Protein AF-A0A952QT70-F1 (afdb_monomer)

Foldseek 3Di:
DDDDDDDDPVRVVQLVVCCVVPVDDSVRSVVVVVCVVPPDPPPVPPDDDDDDPPDDDPDPCVPVVVVVVVVVVVVVVVVVVVVD

Nearest PDB structures (foldseek):
  5x3t-assembly1_G  TM=5.877E-01  e=1.049E-01  Mycobacterium tuberculosis H37Rv

Sequence (84 aa):
MRTTVTLSPEAAALIQKAMRERGLSFKEAVNAAILRGFAPPASDEPFSTPSFDLGAARVPVEHALRLAGELEDEELLHKRALRK

pLDDT: mean 91.4, std 7.63, range [54.22, 98.12]

Solvent-accessible surface area (backbone atoms only — not comparable to full-atom values): 5501 Å² total; per-residue (Å²): 137,90,79,90,82,89,72,54,76,66,55,48,50,53,40,53,48,48,18,69,77,67,75,40,54,73,68,55,34,52,51,53,50,53,53,60,72,68,43,75,75,77,75,84,66,72,90,77,77,90,85,78,90,81,74,78,80,91,62,78,64,92,48,47,70,59,50,49,51,55,54,48,54,53,51,52,52,51,57,55,62,75,73,110

Mean predicted aligned error: 12.78 Å

Structure (mmCIF, N/CA/C/O backbone):
data_AF-A0A952QT70-F1
#
_entry.id   AF-A0A952QT70-F1
#
loop_
_atom_site.group_PDB
_atom_site.id
_atom_site.type_symbol
_atom_site.label_atom_id
_atom_site.label_alt_id
_atom_site.label_comp_id
_atom_site.label_asym_id
_atom_site.label_entity_id
_atom_site.label_seq_id
_atom_site.pdbx_PDB_ins_code
_atom_site.Cartn_x
_atom_site.Cartn_y
_atom_site.Cartn_z
_atom_site.occupancy
_atom_site.B_iso_or_equiv
_atom_site.auth_seq_id
_atom_site.auth_comp_id
_atom_site.auth_asym_id
_atom_site.auth_atom_id
_atom_site.pdbx_PDB_model_num
ATOM 1 N N . MET A 1 1 ? -7.277 -10.785 27.286 1.00 87.19 1 MET A N 1
ATOM 2 C CA . MET A 1 1 ? -6.989 -10.071 28.548 1.00 87.19 1 MET A CA 1
ATOM 3 C C . MET A 1 1 ? -7.930 -8.879 28.673 1.00 87.19 1 MET A C 1
ATOM 5 O O . MET A 1 1 ? -8.284 -8.318 27.640 1.00 87.19 1 MET A O 1
ATOM 9 N N . ARG A 1 2 ? -8.379 -8.537 29.889 1.00 91.25 2 ARG A N 1
ATOM 10 C CA . ARG A 1 2 ? -9.159 -7.318 30.150 1.00 91.25 2 ARG A CA 1
ATOM 11 C C . ARG A 1 2 ? -8.220 -6.276 30.747 1.00 91.25 2 ARG A C 1
ATOM 13 O O . ARG A 1 2 ? -7.648 -6.523 31.802 1.00 91.25 2 ARG A O 1
ATOM 20 N N . THR A 1 3 ? -8.080 -5.150 30.064 1.00 92.62 3 THR A N 1
ATOM 21 C CA . THR A 1 3 ? -7.177 -4.062 30.447 1.00 92.62 3 THR A CA 1
ATOM 22 C C . THR A 1 3 ? -7.937 -2.751 30.310 1.00 92.62 3 THR A C 1
ATOM 24 O O . THR A 1 3 ? -8.730 -2.601 29.380 1.00 92.62 3 THR A O 1
ATOM 27 N N . THR A 1 4 ? -7.710 -1.818 31.228 1.00 94.62 4 THR A N 1
ATOM 28 C CA . THR A 1 4 ? -8.241 -0.454 31.138 1.00 94.62 4 THR A CA 1
ATOM 29 C C . THR A 1 4 ? -7.143 0.444 30.591 1.00 94.62 4 THR A C 1
ATOM 31 O O . THR A 1 4 ? -6.017 0.398 31.079 1.00 94.62 4 THR A O 1
ATOM 34 N N . VAL A 1 5 ? -7.459 1.238 29.571 1.00 92.25 5 VAL A N 1
ATOM 35 C CA . VAL A 1 5 ? -6.522 2.174 28.940 1.00 92.25 5 VAL A CA 1
ATOM 36 C C . VAL A 1 5 ? -7.182 3.542 28.819 1.00 92.25 5 VAL A C 1
ATOM 38 O O . VAL A 1 5 ? -8.361 3.633 28.480 1.00 92.25 5 VAL A O 1
ATOM 41 N N . THR A 1 6 ? -6.426 4.598 29.099 1.00 96.00 6 THR A N 1
ATOM 42 C CA . THR A 1 6 ? -6.866 5.985 28.909 1.00 96.00 6 THR A CA 1
ATOM 43 C C . THR A 1 6 ? -6.381 6.462 27.544 1.00 96.00 6 THR A C 1
ATOM 45 O O . THR A 1 6 ? -5.194 6.351 27.247 1.00 96.00 6 THR A O 1
ATOM 48 N N . LEU A 1 7 ? -7.287 6.976 26.708 1.00 95.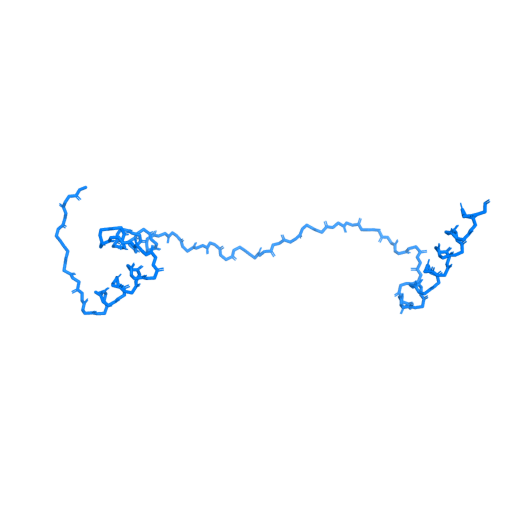69 7 LEU A N 1
ATOM 49 C CA . LEU A 1 7 ? -6.959 7.507 25.382 1.00 95.69 7 LEU A CA 1
ATOM 50 C C . LEU A 1 7 ? -6.992 9.034 25.399 1.00 95.69 7 LEU A C 1
ATOM 52 O O . LEU A 1 7 ? -7.891 9.624 25.999 1.00 95.69 7 LEU A O 1
ATOM 56 N N . SER A 1 8 ? -6.047 9.666 24.703 1.00 97.94 8 SER A N 1
ATOM 57 C CA . SER A 1 8 ? -6.144 11.094 24.396 1.00 97.94 8 SER A CA 1
ATOM 58 C C . SER A 1 8 ? -7.298 11.359 23.408 1.00 97.94 8 SER A C 1
ATOM 60 O O . SER A 1 8 ? -7.738 10.425 22.720 1.00 97.94 8 SER A O 1
ATOM 62 N N . PRO A 1 9 ? -7.796 12.605 23.293 1.00 98.12 9 PRO A N 1
ATOM 63 C CA . PRO A 1 9 ? -8.847 12.951 22.333 1.00 98.12 9 PRO A CA 1
ATOM 64 C C . PRO A 1 9 ? -8.493 12.580 20.883 1.00 98.12 9 PRO A C 1
ATOM 66 O O . PRO A 1 9 ? -9.337 12.076 20.142 1.00 98.12 9 PRO A O 1
ATOM 69 N N . GLU A 1 10 ? -7.231 12.758 20.491 1.00 97.88 10 GLU A N 1
ATOM 70 C CA . GLU A 1 10 ? -6.725 12.451 19.151 1.00 97.88 10 GLU A CA 1
ATOM 71 C C . GLU A 1 10 ? -6.715 10.940 18.903 1.00 97.88 10 GLU A C 1
ATOM 73 O O . GLU A 1 10 ? -7.192 10.469 17.867 1.00 97.88 10 GLU A O 1
ATOM 78 N N . ALA A 1 11 ? -6.231 10.160 19.876 1.00 96.88 11 ALA A N 1
ATOM 79 C CA . ALA A 1 11 ? -6.236 8.704 19.792 1.00 96.88 11 ALA A CA 1
ATOM 80 C C . ALA A 1 11 ? -7.670 8.158 19.710 1.00 96.88 11 ALA A C 1
ATOM 82 O O . ALA A 1 11 ? -7.959 7.298 18.877 1.00 96.88 11 ALA A O 1
ATOM 83 N N . ALA A 1 12 ? -8.593 8.693 20.516 1.00 97.06 12 ALA A N 1
ATOM 84 C CA . ALA A 1 12 ? -10.004 8.319 20.466 1.00 97.06 12 ALA A CA 1
ATOM 85 C C . ALA A 1 12 ? -10.631 8.617 19.091 1.00 97.06 12 ALA A C 1
ATOM 87 O O . ALA A 1 12 ? -11.333 7.763 18.542 1.00 97.06 12 ALA A O 1
ATOM 88 N N . ALA A 1 13 ? -10.333 9.777 18.497 1.00 97.88 13 ALA A N 1
ATOM 89 C CA . ALA A 1 13 ? -10.813 10.141 17.164 1.00 97.88 13 ALA A CA 1
ATOM 90 C C . ALA A 1 13 ? -10.284 9.194 16.070 1.00 97.88 13 ALA A C 1
ATOM 92 O O . ALA A 1 13 ? -11.051 8.759 15.204 1.00 97.88 13 ALA A O 1
ATOM 93 N N . LEU A 1 14 ? -9.000 8.820 16.129 1.00 97.19 14 LEU A N 1
ATOM 94 C CA . LEU A 1 14 ? -8.392 7.864 15.196 1.00 97.19 14 LEU A CA 1
ATOM 95 C C . LEU A 1 14 ? -9.009 6.466 15.316 1.00 97.19 14 LEU A C 1
ATOM 97 O O . LEU A 1 14 ? -9.309 5.836 14.300 1.00 97.19 14 LEU A O 1
ATOM 101 N N . ILE A 1 15 ? -9.251 5.997 16.542 1.00 97.31 15 ILE A N 1
ATOM 102 C CA . ILE A 1 15 ? -9.906 4.707 16.783 1.00 97.31 15 ILE A CA 1
ATOM 103 C C . ILE A 1 15 ? -11.341 4.719 16.252 1.00 97.31 15 ILE A C 1
ATOM 105 O O . ILE A 1 15 ? -11.715 3.811 15.513 1.00 97.31 15 ILE A O 1
ATOM 109 N N . GLN A 1 16 ? -12.128 5.761 16.540 1.00 97.19 16 GLN A N 1
ATOM 110 C CA . GLN A 1 16 ? -13.488 5.879 16.003 1.00 97.19 16 GLN A CA 1
ATOM 111 C C . GLN A 1 16 ? -13.507 5.906 14.473 1.00 97.19 16 GLN A C 1
ATOM 113 O O . GLN A 1 16 ? -14.368 5.279 13.855 1.00 97.19 16 GLN A O 1
ATOM 118 N N . LYS A 1 17 ? -12.555 6.605 13.845 1.00 97.56 17 LYS A N 1
ATOM 119 C CA . LYS A 1 17 ? -12.407 6.611 12.387 1.00 97.56 17 LYS A CA 1
ATOM 120 C C . LYS A 1 17 ? -12.144 5.201 11.854 1.00 97.56 17 LYS A C 1
ATOM 122 O O . LYS A 1 17 ? -12.882 4.744 10.986 1.00 97.56 17 LYS A O 1
ATOM 127 N N . ALA A 1 18 ? -11.177 4.486 12.429 1.00 96.62 18 ALA A N 1
ATOM 128 C CA . ALA A 1 18 ?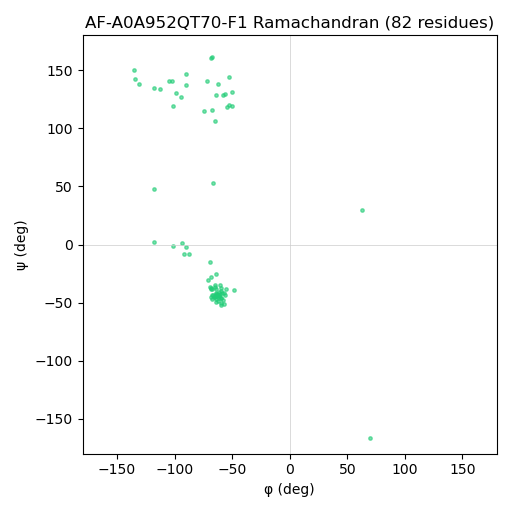 -10.867 3.109 12.047 1.00 96.62 18 ALA A CA 1
ATOM 129 C C . ALA A 1 18 ? -12.056 2.149 12.237 1.00 96.62 18 ALA A C 1
ATOM 131 O O . ALA A 1 18 ? -12.263 1.273 11.399 1.00 96.62 18 ALA A O 1
ATOM 132 N N . MET A 1 19 ? -12.851 2.322 13.299 1.00 97.88 19 MET A N 1
ATOM 133 C CA . MET A 1 19 ? -14.073 1.540 13.523 1.00 97.88 19 MET A CA 1
ATOM 134 C C . MET A 1 19 ? -15.094 1.760 12.403 1.00 97.88 19 MET A C 1
ATOM 136 O O . MET A 1 19 ? -15.596 0.788 11.847 1.00 97.88 19 MET A O 1
ATOM 140 N N . ARG A 1 20 ? -15.366 3.022 12.035 1.00 97.62 20 ARG A N 1
ATOM 141 C CA . ARG A 1 20 ? -16.325 3.361 10.968 1.00 97.62 20 ARG A CA 1
ATOM 142 C C . ARG A 1 20 ? -15.877 2.862 9.599 1.00 97.62 20 ARG A C 1
ATOM 144 O O . ARG A 1 20 ? -16.682 2.310 8.864 1.00 97.62 20 ARG A O 1
ATOM 151 N N . GLU A 1 21 ? -14.606 3.057 9.260 1.00 97.44 21 GLU A N 1
ATOM 152 C CA . GLU A 1 21 ? -14.078 2.719 7.932 1.00 97.44 21 GLU A CA 1
ATOM 153 C C . GLU A 1 21 ? -13.978 1.212 7.696 1.00 97.44 21 GLU A C 1
ATOM 155 O O . GLU A 1 21 ? -14.082 0.760 6.561 1.00 97.44 21 GLU A O 1
ATOM 160 N N . ARG A 1 22 ? -13.743 0.433 8.757 1.00 95.62 22 ARG A N 1
ATOM 161 C CA . ARG A 1 22 ? -13.421 -0.998 8.650 1.00 95.62 22 ARG A CA 1
ATOM 162 C C . ARG A 1 22 ? -14.453 -1.909 9.315 1.00 95.62 22 ARG A C 1
ATOM 164 O O . ARG A 1 22 ? -14.238 -3.114 9.356 1.00 95.62 22 ARG A O 1
ATOM 171 N N . GLY A 1 23 ? -15.534 -1.347 9.862 1.00 96.62 23 GLY A N 1
ATOM 172 C CA . GLY A 1 23 ? -16.579 -2.101 10.562 1.00 96.62 23 GLY A CA 1
ATOM 173 C C . GLY A 1 23 ? -16.086 -2.826 11.817 1.00 96.62 23 GLY A C 1
ATOM 174 O O . GLY A 1 23 ? -16.599 -3.889 12.148 1.00 96.62 23 GLY A O 1
ATOM 175 N N . LEU A 1 24 ? -15.067 -2.287 12.493 1.00 96.19 24 LEU A N 1
ATOM 176 C CA . LEU A 1 24 ? -14.431 -2.931 13.647 1.00 96.19 24 LEU A CA 1
ATOM 177 C C . LEU A 1 24 ? -15.100 -2.519 14.959 1.00 96.19 24 LEU A C 1
ATOM 179 O O . LEU A 1 24 ? -15.479 -1.361 15.146 1.00 96.19 24 LEU A O 1
ATOM 183 N N . SER A 1 25 ? -15.144 -3.436 15.923 1.00 97.19 25 SER A N 1
ATOM 184 C CA . SER A 1 25 ? -15.419 -3.087 17.317 1.00 97.19 25 SER A CA 1
ATOM 185 C C . SER A 1 25 ? -14.263 -2.280 17.927 1.00 97.19 25 SER A C 1
ATOM 187 O O . SER A 1 25 ? -13.122 -2.323 17.459 1.00 97.19 25 SER A O 1
ATOM 189 N N . PHE A 1 26 ? -14.530 -1.571 19.029 1.00 95.31 26 PHE A N 1
ATOM 190 C CA . PHE A 1 26 ? -13.510 -0.774 19.726 1.00 95.31 26 PHE A CA 1
ATOM 191 C C . PHE A 1 26 ? -12.286 -1.610 20.132 1.00 95.31 26 PHE A C 1
ATOM 193 O O . PHE A 1 26 ? -11.147 -1.202 19.912 1.00 95.31 26 PHE A O 1
ATOM 200 N N . LYS A 1 27 ? -12.512 -2.818 20.664 1.00 95.44 27 LYS A N 1
ATOM 201 C CA . LYS A 1 27 ? -11.442 -3.749 21.053 1.00 95.44 27 LYS A CA 1
ATOM 202 C C . LYS A 1 27 ? -10.565 -4.130 19.860 1.00 95.44 27 LYS A C 1
ATOM 204 O O . LYS A 1 27 ? -9.343 -4.151 19.984 1.00 95.44 27 LYS A O 1
ATOM 209 N N . GLU A 1 28 ? -11.178 -4.457 18.726 1.00 97.12 28 GLU A N 1
ATOM 210 C CA . GLU A 1 28 ? -10.452 -4.849 17.514 1.00 97.12 28 GLU A CA 1
ATOM 211 C C . GLU A 1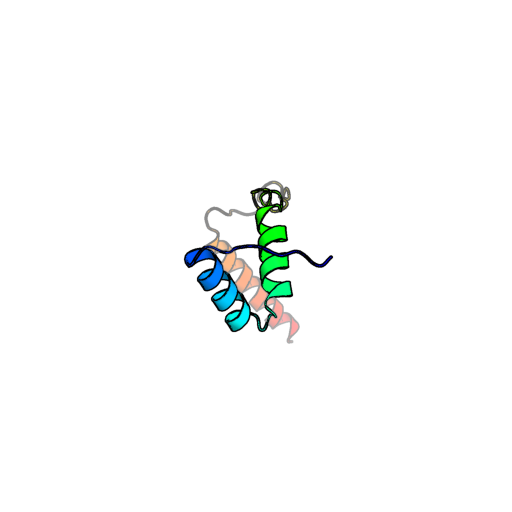 28 ? -9.649 -3.680 16.954 1.00 97.12 28 GLU A C 1
ATOM 213 O O . GLU A 1 28 ? -8.478 -3.850 16.619 1.00 97.12 28 GLU A O 1
ATOM 218 N N . ALA A 1 29 ? -10.242 -2.484 16.921 1.00 96.94 29 ALA A N 1
ATOM 219 C CA . ALA A 1 29 ? -9.573 -1.279 16.454 1.00 96.94 29 ALA A CA 1
ATOM 220 C C . ALA A 1 29 ? -8.341 -0.935 17.311 1.00 96.94 29 ALA A C 1
ATOM 222 O O . ALA A 1 29 ? -7.268 -0.692 16.755 1.00 96.94 29 ALA A O 1
ATOM 223 N N . VAL A 1 30 ? -8.465 -0.980 18.645 1.00 96.06 30 VAL A N 1
ATOM 224 C CA . VAL A 1 30 ? -7.350 -0.722 19.574 1.00 96.06 30 VAL A CA 1
ATOM 225 C C . VAL A 1 30 ? -6.258 -1.777 19.430 1.00 96.06 30 VAL A C 1
ATOM 227 O O . VAL A 1 30 ? -5.094 -1.428 19.242 1.00 96.06 30 VAL A O 1
ATOM 230 N N . ASN A 1 31 ? -6.611 -3.065 19.444 1.00 95.69 31 ASN A N 1
ATOM 231 C CA . ASN A 1 31 ? -5.620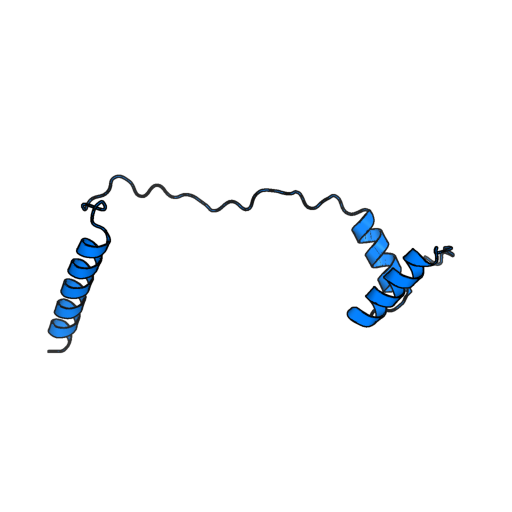 -4.131 19.297 1.00 95.69 31 ASN A CA 1
ATOM 232 C C . ASN A 1 31 ? -4.887 -4.048 17.954 1.00 95.69 31 ASN A C 1
ATOM 234 O O . ASN A 1 31 ? -3.665 -4.164 17.915 1.00 95.69 31 ASN A O 1
ATOM 238 N N . ALA A 1 32 ? -5.607 -3.814 16.855 1.00 94.88 32 ALA A N 1
ATOM 239 C CA . ALA A 1 32 ? -4.998 -3.691 15.537 1.00 94.88 32 ALA A CA 1
ATOM 240 C C . ALA A 1 32 ? -4.079 -2.464 15.435 1.00 94.88 32 ALA A C 1
ATOM 242 O O . ALA A 1 32 ? -3.062 -2.520 14.746 1.00 94.88 32 ALA A O 1
ATOM 243 N N . ALA A 1 33 ? -4.420 -1.357 16.103 1.00 94.94 33 ALA A N 1
ATOM 244 C CA . ALA A 1 33 ? -3.559 -0.181 16.172 1.00 94.94 33 ALA A CA 1
ATOM 245 C C . ALA A 1 33 ? -2.259 -0.474 16.939 1.00 94.94 33 ALA A C 1
ATOM 247 O O . ALA A 1 33 ? -1.188 -0.149 16.437 1.00 94.94 33 ALA A O 1
ATOM 248 N N . ILE A 1 34 ? -2.346 -1.150 18.091 1.00 95.06 34 ILE A N 1
ATOM 249 C CA . ILE A 1 34 ? -1.181 -1.562 18.890 1.00 95.06 34 ILE A CA 1
ATOM 250 C C . ILE A 1 34 ? -0.270 -2.480 18.072 1.00 95.06 34 ILE A C 1
ATOM 252 O O . ILE A 1 34 ? 0.916 -2.201 17.936 1.00 95.06 34 ILE A O 1
ATOM 256 N N . LEU A 1 35 ? -0.824 -3.538 17.471 1.00 94.31 35 LEU A N 1
ATOM 257 C CA . LEU A 1 35 ? -0.041 -4.487 16.676 1.00 94.31 35 LEU A CA 1
ATOM 258 C C . LEU A 1 35 ? 0.677 -3.809 15.507 1.00 94.31 35 LEU A C 1
ATOM 260 O O . LEU A 1 35 ? 1.839 -4.102 15.267 1.00 94.31 35 LEU A O 1
ATOM 264 N N . ARG A 1 36 ? 0.015 -2.880 14.806 1.00 91.69 36 ARG A N 1
ATOM 265 C CA . ARG A 1 36 ? 0.654 -2.115 13.726 1.00 91.69 36 ARG A CA 1
ATOM 266 C C . ARG A 1 36 ? 1.720 -1.148 14.232 1.00 91.69 36 ARG A C 1
ATOM 268 O O . ARG A 1 36 ? 2.723 -0.982 13.558 1.00 91.69 36 ARG A O 1
ATOM 275 N N . GLY A 1 37 ? 1.508 -0.518 15.386 1.00 91.38 37 GLY A N 1
ATOM 276 C CA . GLY A 1 37 ? 2.474 0.415 15.972 1.00 91.38 37 GLY A CA 1
ATOM 277 C C . GLY A 1 37 ? 3.755 -0.261 16.467 1.00 91.38 37 GLY A C 1
ATOM 278 O O . GLY A 1 37 ? 4.802 0.374 16.475 1.00 91.38 37 GLY A O 1
ATOM 279 N N . PHE A 1 38 ? 3.675 -1.540 16.851 1.00 93.69 38 PHE A N 1
ATOM 280 C CA . PHE A 1 38 ? 4.828 -2.351 17.262 1.00 93.69 38 PHE A CA 1
ATOM 281 C C . PHE A 1 38 ? 5.323 -3.317 16.184 1.00 93.69 38 PHE A C 1
ATOM 283 O O . PHE A 1 38 ? 6.288 -4.046 16.420 1.00 93.69 38 PHE A O 1
ATOM 290 N N . ALA A 1 39 ? 4.678 -3.357 15.017 1.00 88.56 39 ALA A N 1
ATOM 291 C CA . ALA A 1 39 ? 5.208 -4.112 13.899 1.00 88.56 39 ALA A CA 1
ATOM 292 C C . ALA A 1 39 ? 6.565 -3.503 13.513 1.00 88.56 39 ALA A C 1
ATOM 294 O O . ALA A 1 39 ? 6.688 -2.273 13.494 1.00 88.56 39 ALA A O 1
ATOM 295 N N . PRO A 1 40 ? 7.586 -4.327 13.214 1.00 84.62 40 PRO A N 1
ATOM 296 C 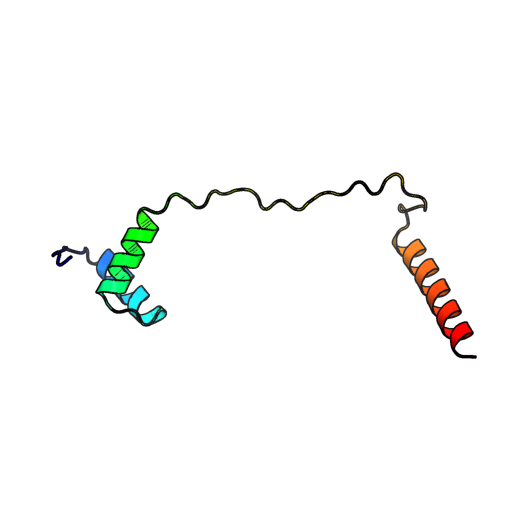CA . PRO A 1 40 ? 8.798 -3.804 12.608 1.00 84.62 40 PRO A CA 1
ATOM 297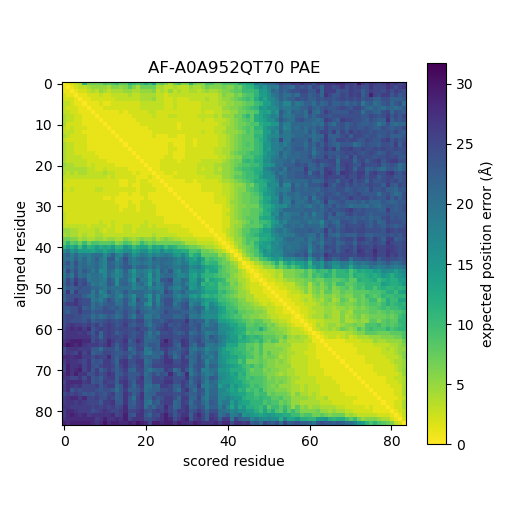 C C . PRO A 1 40 ? 8.402 -3.000 11.362 1.00 84.62 40 PRO A C 1
ATOM 299 O O . PRO A 1 40 ? 7.430 -3.380 10.692 1.00 84.62 40 PRO A O 1
ATOM 302 N N . PRO A 1 41 ? 9.100 -1.888 11.061 1.00 79.19 41 PRO A N 1
ATOM 303 C CA . PRO A 1 41 ? 8.871 -1.191 9.806 1.00 79.19 41 PRO A CA 1
ATOM 304 C C . PRO A 1 41 ? 8.937 -2.239 8.700 1.00 79.19 41 PRO A C 1
ATOM 306 O O . PRO A 1 41 ? 9.844 -3.078 8.710 1.00 79.19 41 PRO A O 1
ATOM 309 N N . ALA A 1 42 ? 7.939 -2.242 7.809 1.00 72.62 42 ALA A N 1
ATOM 310 C CA . ALA A 1 42 ? 8.044 -3.033 6.596 1.00 72.62 42 ALA A CA 1
ATOM 311 C C . ALA A 1 42 ? 9.402 -2.665 6.005 1.00 72.62 42 ALA A C 1
ATOM 313 O O . ALA A 1 42 ? 9.679 -1.479 5.825 1.00 72.62 42 ALA A O 1
ATOM 314 N N . SER A 1 43 ? 10.288 -3.648 5.861 1.00 70.19 43 SER A N 1
ATOM 315 C CA . SER A 1 43 ? 11.569 -3.405 5.227 1.00 70.19 43 SER A CA 1
ATOM 316 C C . SER A 1 43 ? 11.249 -2.753 3.889 1.00 70.19 43 SER A C 1
ATOM 318 O O . SER A 1 43 ? 10.520 -3.350 3.094 1.00 70.19 43 SER A O 1
ATOM 320 N N . ASP A 1 44 ? 11.746 -1.532 3.671 1.00 68.38 44 ASP A N 1
ATOM 321 C CA . ASP A 1 44 ? 11.780 -0.868 2.364 1.00 68.38 44 ASP A CA 1
ATOM 322 C C . ASP A 1 44 ? 12.747 -1.647 1.461 1.00 68.38 44 ASP A C 1
ATOM 324 O O . ASP A 1 44 ? 13.729 -1.117 0.945 1.00 68.38 44 ASP A O 1
ATOM 328 N N . GLU A 1 45 ? 12.540 -2.957 1.344 1.00 73.38 45 GLU A N 1
ATOM 329 C CA . GLU A 1 45 ? 13.287 -3.782 0.429 1.00 73.38 45 GLU A CA 1
ATOM 330 C C . GLU A 1 45 ? 12.854 -3.313 -0.957 1.00 73.38 45 GLU A C 1
ATOM 332 O O . GLU A 1 45 ? 11.659 -3.382 -1.281 1.00 73.38 45 GLU A O 1
ATOM 337 N N . PRO A 1 46 ? 13.774 -2.741 -1.753 1.00 80.12 46 PRO A N 1
ATOM 338 C CA . PRO A 1 46 ? 13.421 -2.244 -3.064 1.00 80.12 46 PRO A CA 1
ATOM 339 C C . PRO A 1 46 ? 12.795 -3.389 -3.843 1.00 80.12 46 PRO A C 1
ATOM 341 O O . PRO A 1 46 ? 13.363 -4.482 -3.917 1.00 80.12 46 PRO A O 1
ATOM 344 N N . PHE A 1 47 ? 11.624 -3.143 -4.424 1.00 82.94 47 PHE A N 1
ATOM 345 C CA . PHE A 1 47 ? 11.034 -4.103 -5.338 1.00 82.94 47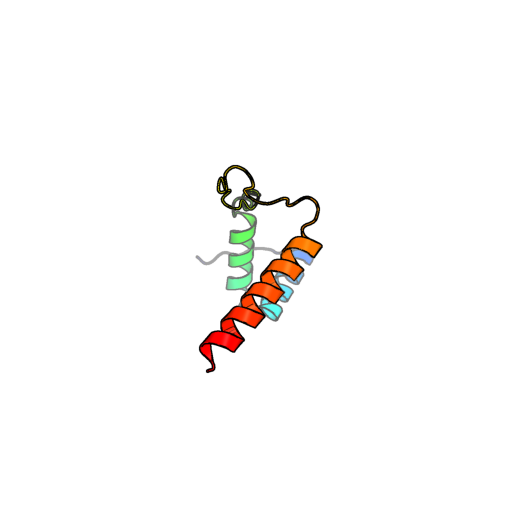 PHE A CA 1
ATOM 346 C C . PHE A 1 47 ? 12.055 -4.417 -6.439 1.00 82.94 47 PHE A C 1
ATOM 348 O O . PHE A 1 47 ? 12.480 -3.524 -7.173 1.00 82.94 47 PHE A O 1
ATOM 355 N N . SER A 1 48 ? 12.469 -5.680 -6.524 1.00 87.38 48 SER A N 1
ATOM 356 C CA . SER A 1 48 ? 13.457 -6.150 -7.491 1.00 87.38 48 SER A CA 1
ATOM 357 C C . SER A 1 48 ? 12.790 -7.083 -8.492 1.00 87.38 48 SER A C 1
ATOM 359 O O . SER A 1 48 ? 12.028 -7.975 -8.116 1.00 87.38 48 SER A O 1
ATOM 361 N N . THR A 1 49 ? 13.082 -6.877 -9.775 1.00 91.19 49 THR A N 1
ATOM 362 C CA . THR A 1 49 ? 12.659 -7.780 -10.852 1.00 91.19 49 THR A CA 1
ATOM 363 C C . THR A 1 49 ? 13.844 -8.642 -11.277 1.00 91.19 49 THR A C 1
ATOM 365 O O . THR A 1 49 ? 14.970 -8.142 -11.312 1.00 91.19 49 THR A O 1
ATOM 368 N N . PRO A 1 50 ? 13.637 -9.935 -11.576 1.00 92.38 50 PRO A N 1
ATOM 369 C CA . PRO A 1 50 ? 14.717 -10.780 -12.062 1.00 92.38 50 PRO A CA 1
ATOM 370 C C . PRO A 1 50 ? 15.212 -10.275 -13.425 1.00 92.38 50 PRO A C 1
ATOM 372 O O . PRO A 1 50 ? 14.419 -10.090 -14.348 1.00 92.38 50 PRO A O 1
ATOM 375 N N . SER A 1 51 ? 16.525 -10.087 -13.551 1.00 92.75 51 SER A N 1
ATOM 376 C CA . SER A 1 51 ? 17.181 -9.795 -14.829 1.00 92.75 51 SER A CA 1
ATOM 377 C C . SER A 1 51 ? 17.592 -11.092 -15.517 1.00 92.75 51 SER A C 1
ATOM 379 O O . SER A 1 51 ? 18.142 -11.990 -14.879 1.00 92.75 51 SER A O 1
ATOM 381 N N . PHE A 1 52 ? 17.368 -11.165 -16.827 1.00 93.31 52 PHE A N 1
ATOM 382 C CA . PHE A 1 52 ? 17.799 -12.279 -17.668 1.00 93.31 52 PHE A CA 1
ATOM 383 C C . PHE A 1 52 ? 18.777 -11.770 -18.726 1.00 93.31 52 PHE A C 1
ATOM 385 O O . PHE A 1 52 ? 18.534 -10.737 -19.349 1.00 93.31 52 PHE A O 1
ATOM 392 N N . ASP A 1 53 ? 19.874 -12.498 -18.925 1.00 92.38 53 ASP A N 1
ATOM 393 C CA . ASP A 1 53 ? 20.815 -12.228 -20.010 1.00 92.38 53 ASP A CA 1
ATOM 394 C C . ASP A 1 53 ? 20.206 -12.693 -21.342 1.00 92.38 53 ASP A C 1
ATOM 396 O O . ASP A 1 53 ? 19.952 -13.883 -21.542 1.00 92.38 53 ASP A O 1
ATOM 400 N N . LEU A 1 54 ? 19.939 -11.742 -22.240 1.00 90.69 54 LEU A N 1
ATOM 401 C CA . LEU A 1 54 ? 19.400 -12.003 -23.579 1.00 90.69 54 LEU A CA 1
ATOM 402 C C . LEU A 1 54 ? 20.504 -12.221 -24.630 1.00 90.69 54 LEU A C 1
ATOM 404 O O . LEU A 1 54 ? 20.202 -12.515 -25.789 1.00 90.69 54 LEU A O 1
ATOM 408 N N . GLY A 1 55 ? 21.776 -12.102 -24.238 1.00 93.25 55 GLY A N 1
ATOM 409 C CA . GLY A 1 55 ? 22.926 -12.153 -25.129 1.00 93.25 55 GLY A CA 1
ATOM 410 C C . GLY A 1 55 ? 23.036 -10.933 -26.049 1.00 93.25 55 GLY A C 1
ATOM 411 O O . GLY A 1 55 ? 22.383 -9.905 -25.866 1.00 93.25 55 GLY A O 1
ATOM 412 N N . ALA A 1 56 ? 23.896 -11.043 -27.063 1.00 90.69 56 ALA A N 1
ATOM 413 C CA . ALA A 1 56 ? 24.079 -9.989 -28.055 1.00 90.69 56 ALA A CA 1
ATOM 414 C C . ALA A 1 56 ? 22.872 -9.889 -29.004 1.00 90.69 56 ALA A C 1
ATOM 416 O O . ALA A 1 56 ? 22.332 -10.904 -29.458 1.00 90.69 56 ALA A O 1
ATOM 417 N N . ALA A 1 57 ? 22.494 -8.656 -29.350 1.00 88.75 57 ALA A N 1
ATOM 418 C CA . ALA A 1 57 ? 21.459 -8.399 -30.341 1.00 88.75 57 ALA A CA 1
ATOM 419 C C . ALA A 1 57 ? 21.836 -9.044 -31.686 1.00 88.75 57 ALA A C 1
ATOM 421 O O . ALA A 1 57 ? 22.934 -8.849 -32.205 1.00 88.75 57 ALA A O 1
ATOM 422 N N . ARG A 1 58 ? 20.909 -9.825 -32.251 1.00 89.25 58 ARG A N 1
ATOM 423 C CA . ARG A 1 58 ? 21.080 -10.487 -33.560 1.00 89.25 58 ARG A CA 1
ATOM 424 C C . ARG A 1 58 ? 20.553 -9.651 -34.725 1.00 89.25 58 ARG A C 1
ATOM 426 O O . ARG A 1 58 ? 20.736 -10.026 -35.877 1.00 89.25 58 ARG A O 1
ATOM 433 N N . VAL A 1 59 ? 19.874 -8.554 -34.411 1.00 85.56 59 VAL A N 1
ATOM 434 C CA . VAL A 1 59 ? 19.230 -7.640 -35.353 1.00 85.56 59 VAL A CA 1
ATOM 435 C C . VAL A 1 59 ? 19.539 -6.197 -34.941 1.00 85.56 59 VAL A C 1
ATOM 437 O O . VAL A 1 59 ? 19.712 -5.956 -33.743 1.00 85.56 59 VAL A O 1
ATOM 440 N N . PRO A 1 60 ? 19.606 -5.244 -35.887 1.00 83.50 60 PRO A N 1
ATOM 441 C CA . PRO A 1 60 ? 19.823 -3.834 -35.571 1.00 83.50 60 PRO A CA 1
ATOM 442 C C . PRO A 1 60 ? 18.644 -3.260 -34.771 1.00 83.50 60 PRO A C 1
ATOM 444 O O . PRO A 1 60 ? 17.556 -3.042 -35.311 1.00 83.50 60 PRO A O 1
ATOM 447 N N . VAL A 1 61 ? 18.840 -3.033 -33.472 1.00 85.31 61 VAL A N 1
ATOM 448 C CA . VAL A 1 61 ? 17.813 -2.502 -32.552 1.00 85.31 61 VAL A CA 1
ATOM 449 C C . VAL A 1 61 ? 17.782 -0.971 -32.513 1.00 85.31 61 VAL A C 1
ATOM 451 O O . VAL A 1 61 ? 16.853 -0.374 -31.975 1.00 85.31 61 VAL A O 1
ATOM 454 N N . GLU A 1 62 ? 18.757 -0.319 -33.142 1.00 88.12 62 GLU A N 1
ATOM 455 C CA . GLU A 1 62 ? 18.923 1.136 -33.230 1.00 88.12 62 GLU A CA 1
ATOM 456 C C . GLU A 1 62 ? 17.756 1.786 -33.991 1.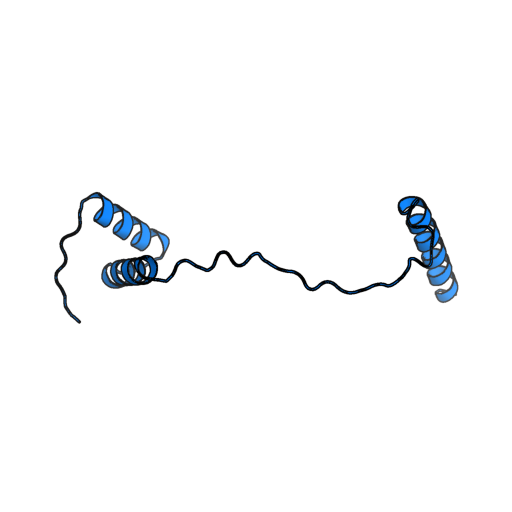00 88.12 62 GLU A C 1
ATOM 458 O O . GLU A 1 62 ? 17.407 2.942 -33.762 1.00 88.12 62 GLU A O 1
ATOM 463 N N . HIS A 1 63 ? 17.104 1.011 -34.864 1.00 89.19 63 HIS A N 1
ATOM 464 C CA . HIS A 1 63 ? 15.908 1.395 -35.609 1.00 89.19 63 HIS A CA 1
ATOM 465 C C . HIS A 1 63 ? 14.712 0.501 -35.257 1.00 89.19 63 HIS A C 1
ATOM 467 O O . HIS A 1 63 ? 14.012 0.014 -36.146 1.00 89.19 63 HIS A O 1
ATOM 473 N N . ALA A 1 64 ? 14.467 0.299 -33.957 1.00 89.94 64 ALA A N 1
ATOM 474 C CA . ALA A 1 64 ? 13.456 -0.622 -33.431 1.00 89.94 64 ALA A CA 1
ATOM 475 C C . ALA A 1 64 ? 12.064 -0.493 -34.077 1.00 89.94 64 ALA A C 1
ATOM 477 O O . ALA A 1 64 ? 11.428 -1.504 -34.350 1.00 89.94 64 ALA A O 1
ATOM 478 N N . LEU A 1 65 ? 11.594 0.727 -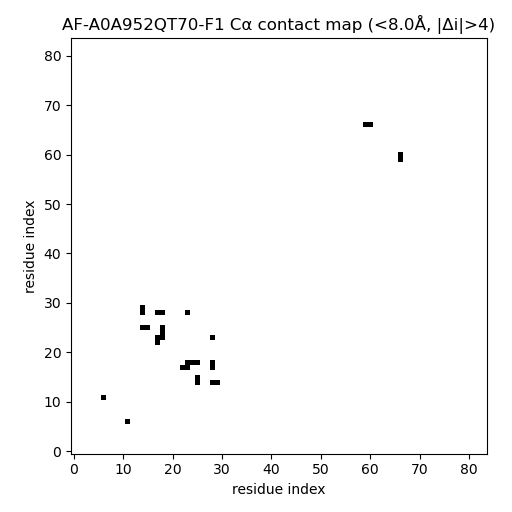34.368 1.00 92.69 65 LEU A N 1
ATOM 479 C CA . LEU A 1 65 ? 10.276 0.929 -34.987 1.00 92.69 65 LEU A CA 1
ATOM 480 C C . LEU A 1 65 ? 10.212 0.437 -36.437 1.00 92.69 65 LEU A C 1
ATOM 482 O O . LEU A 1 65 ? 9.196 -0.109 -36.851 1.00 92.69 65 LEU A O 1
ATOM 486 N N . ARG A 1 66 ? 11.296 0.605 -37.203 1.00 92.69 66 ARG A N 1
ATOM 487 C CA . ARG A 1 66 ? 11.379 0.080 -38.573 1.00 92.69 66 ARG A CA 1
ATOM 488 C C . ARG A 1 66 ? 11.407 -1.446 -38.548 1.00 92.69 66 ARG A C 1
ATOM 490 O O . ARG A 1 66 ? 10.638 -2.070 -39.265 1.00 92.69 66 ARG A O 1
ATOM 497 N N . LEU A 1 67 ? 12.242 -2.017 -37.676 1.00 92.19 67 LEU A N 1
ATOM 498 C CA . LEU A 1 67 ? 12.316 -3.462 -37.465 1.00 92.19 67 LEU A CA 1
ATOM 499 C C . LEU A 1 67 ? 10.953 -4.045 -37.055 1.00 92.19 67 LEU A C 1
ATOM 501 O O . LEU A 1 67 ? 10.562 -5.092 -37.553 1.00 92.19 67 LEU A O 1
ATOM 505 N N . ALA A 1 68 ? 10.211 -3.361 -36.180 1.00 93.00 68 ALA A N 1
ATOM 506 C CA . ALA A 1 68 ? 8.874 -3.789 -35.776 1.00 93.00 68 ALA A CA 1
ATOM 507 C C . ALA A 1 68 ? 7.890 -3.830 -36.957 1.00 93.00 68 ALA A C 1
ATOM 509 O O . ALA A 1 68 ? 7.131 -4.789 -37.065 1.00 93.00 68 ALA A O 1
ATOM 510 N N . GLY A 1 69 ? 7.935 -2.835 -37.852 1.00 94.38 69 GLY A N 1
ATOM 511 C CA . GLY A 1 69 ? 7.111 -2.823 -39.065 1.00 94.38 69 GLY A CA 1
ATOM 512 C C . GLY A 1 69 ? 7.458 -3.963 -40.027 1.00 94.38 69 GLY A C 1
ATOM 513 O O . GLY A 1 69 ? 6.564 -4.654 -40.501 1.00 94.38 69 GLY A O 1
ATOM 514 N N . GLU A 1 70 ? 8.751 -4.217 -40.248 1.00 92.81 70 GLU A N 1
ATOM 515 C CA . GLU A 1 70 ? 9.220 -5.333 -41.085 1.00 92.81 70 GLU A CA 1
ATOM 516 C C . GLU A 1 70 ? 8.738 -6.693 -40.538 1.00 92.81 70 GLU A C 1
ATOM 518 O O . GLU A 1 70 ? 8.185 -7.499 -41.286 1.00 92.81 70 GLU A O 1
ATOM 523 N N . LEU A 1 71 ? 8.860 -6.921 -39.223 1.00 93.38 71 LEU A N 1
ATOM 524 C CA . LEU A 1 71 ? 8.381 -8.146 -38.566 1.00 93.38 71 LEU A CA 1
ATOM 525 C C . LEU A 1 71 ? 6.851 -8.301 -38.632 1.00 93.38 71 LEU A C 1
ATOM 527 O O . LEU A 1 71 ? 6.343 -9.415 -38.765 1.00 93.38 71 LEU A O 1
ATOM 531 N N . GLU A 1 72 ? 6.102 -7.201 -38.535 1.00 96.00 72 GLU A N 1
ATOM 532 C CA . GLU A 1 72 ? 4.642 -7.219 -38.663 1.00 96.00 72 GLU A CA 1
ATOM 533 C C . GLU A 1 72 ? 4.204 -7.581 -40.090 1.00 96.00 72 GLU A C 1
ATOM 535 O O . GLU A 1 72 ? 3.315 -8.420 -40.270 1.00 96.00 72 GLU A O 1
ATOM 540 N N . ASP A 1 73 ? 4.856 -7.005 -41.101 1.00 96.56 73 ASP A N 1
ATOM 541 C CA . ASP A 1 73 ? 4.592 -7.306 -42.508 1.00 96.56 73 ASP A CA 1
ATOM 542 C C . ASP A 1 73 ? 4.875 -8.784 -42.833 1.00 96.56 73 ASP A C 1
ATOM 544 O O . ASP A 1 73 ? 4.052 -9.448 -43.478 1.00 96.56 73 ASP A O 1
ATOM 548 N N . GLU A 1 74 ? 5.994 -9.330 -42.341 1.00 95.19 74 GLU A N 1
ATOM 549 C CA . GLU A 1 74 ? 6.345 -10.751 -42.476 1.00 95.19 74 GLU A CA 1
ATOM 550 C C . GLU A 1 74 ? 5.265 -11.666 -41.872 1.00 95.19 74 GLU A C 1
ATOM 552 O O . GLU A 1 74 ? 4.780 -12.595 -42.532 1.00 95.19 74 GLU A O 1
ATOM 557 N N . GLU A 1 75 ? 4.814 -11.367 -40.652 1.00 96.31 75 GLU A N 1
ATOM 558 C CA . GLU A 1 75 ? 3.756 -12.119 -39.971 1.00 96.31 75 GLU A CA 1
ATOM 559 C C . GLU A 1 75 ? 2.401 -12.031 -40.692 1.00 96.31 75 GLU A C 1
ATOM 561 O O . GLU A 1 75 ? 1.656 -13.017 -40.779 1.00 96.31 75 GLU A O 1
ATOM 566 N N . LEU A 1 76 ? 2.053 -10.866 -41.246 1.00 95.94 76 LEU A N 1
ATOM 567 C CA . LEU A 1 76 ? 0.831 -10.692 -42.035 1.00 95.94 76 LEU A CA 1
ATOM 568 C C . LEU A 1 76 ? 0.858 -11.530 -43.319 1.00 95.94 76 LEU A C 1
ATOM 570 O O . LEU A 1 76 ? -0.157 -12.144 -43.673 1.00 95.94 76 LEU A O 1
ATOM 574 N N . LEU A 1 77 ? 1.998 -11.583 -44.010 1.00 96.56 77 LEU A N 1
ATOM 575 C CA . LEU A 1 77 ? 2.179 -12.423 -45.195 1.00 96.56 77 LEU A CA 1
ATOM 576 C C . LEU A 1 77 ? 2.092 -13.911 -44.844 1.00 96.56 77 LEU A C 1
ATOM 578 O O . LEU A 1 77 ? 1.377 -14.653 -45.526 1.00 96.56 77 LEU A O 1
ATOM 582 N N . HIS A 1 78 ? 2.735 -14.331 -43.752 1.00 94.94 78 HIS A N 1
ATOM 583 C CA . HIS A 1 78 ? 2.679 -15.706 -43.260 1.00 94.94 78 HIS A CA 1
ATOM 584 C C . HIS A 1 78 ? 1.232 -16.151 -42.989 1.00 94.94 78 HIS A C 1
ATOM 586 O O . HIS A 1 78 ? 0.760 -17.146 -43.546 1.00 94.94 78 HIS A O 1
ATOM 592 N N . LYS A 1 79 ? 0.468 -15.353 -42.230 1.00 93.38 79 LYS A N 1
ATOM 593 C CA . LYS A 1 79 ? -0.949 -15.629 -41.922 1.00 93.38 79 LYS A CA 1
ATOM 594 C C . LYS A 1 79 ? -1.836 -15.692 -43.165 1.00 93.38 79 LYS A C 1
ATOM 596 O O . LYS A 1 79 ? -2.786 -16.475 -43.200 1.00 93.38 79 LYS A O 1
ATOM 601 N N . ARG A 1 80 ? -1.557 -14.874 -44.186 1.00 92.38 80 ARG A N 1
ATOM 602 C CA . ARG A 1 80 ? -2.280 -14.916 -45.470 1.00 92.38 80 ARG A CA 1
ATOM 603 C C . ARG A 1 80 ? -1.980 -16.192 -46.255 1.00 92.38 80 ARG A C 1
ATOM 605 O O . ARG A 1 80 ? -2.897 -16.734 -46.863 1.00 92.38 80 ARG A O 1
ATOM 612 N N . ALA A 1 81 ? -0.739 -16.678 -46.227 1.00 90.69 81 ALA A N 1
ATOM 613 C CA . ALA A 1 81 ? -0.344 -17.911 -46.907 1.00 90.69 81 ALA A CA 1
ATOM 614 C C . ALA A 1 81 ? -0.982 -19.162 -46.276 1.00 90.69 81 ALA A C 1
ATOM 616 O O . ALA A 1 81 ? -1.422 -20.042 -47.004 1.00 90.69 81 ALA A O 1
ATOM 617 N N . LEU A 1 82 ? -1.106 -19.199 -44.943 1.00 91.19 82 LEU A N 1
ATOM 618 C CA . LEU A 1 82 ? -1.763 -20.278 -44.183 1.00 91.19 82 LEU A CA 1
ATOM 619 C C . LEU A 1 82 ? -3.291 -20.354 -44.351 1.00 91.19 82 LEU A C 1
ATOM 621 O O . LEU A 1 82 ? -3.898 -21.341 -43.948 1.00 91.19 82 LEU A O 1
ATOM 625 N N . ARG A 1 83 ? -3.926 -19.303 -44.886 1.00 76.75 83 ARG A N 1
ATOM 626 C CA . ARG A 1 83 ? -5.380 -19.235 -45.132 1.00 76.75 83 ARG A CA 1
ATOM 627 C C . ARG A 1 83 ? -5.792 -19.667 -46.548 1.00 76.75 83 ARG A C 1
ATOM 629 O O . ARG A 1 83 ? -6.977 -19.575 -46.864 1.00 76.75 83 ARG A O 1
ATOM 636 N N . LYS A 1 84 ? -4.843 -20.082 -47.391 1.00 54.22 84 LYS A N 1
ATOM 637 C CA . LYS A 1 84 ? -5.112 -20.781 -48.658 1.00 54.22 84 LYS A CA 1
ATOM 638 C C . LYS A 1 84 ? -5.203 -22.280 -48.421 1.00 54.22 84 LYS A C 1
ATOM 640 O O . LYS A 1 84 ? -6.019 -22.901 -49.132 1.00 54.22 84 LYS A O 1
#

Radius of gyration: 29.87 Å; Cα contacts (8 Å, |Δi|>4): 15; chains: 1; bounding box: 41×34×80 Å

Secondary structure (DSSP, 8-state):
--------HHHHHHHHHHHHHHT--HHHHHHHHHHHHHSPPPP-----PPP----S-SS--TTHHHHHHHHHHHHHHHHHHTT-